Protein AF-A0A1G1VPY4-F1 (afdb_monomer_lite)

Sequence (146 aa):
MRDRLVQTYEQFAAHIEAETDKARQAAPVEVMALLDKTSVGCVDGLTKKGEWNPPGGLVFLYNETDREGMRLLELYVAQRHGKGGELAAHLRCGYMAVVMGKLTAAEHKQLILQAMVEVKRLNEKYGANFKTVIEFQGSAAAYMTG

Structure (mmCIF, N/CA/C/O backbone):
data_AF-A0A1G1VPY4-F1
#
_entry.id   AF-A0A1G1VPY4-F1
#
loop_
_atom_site.group_PDB
_atom_site.id
_atom_site.type_symbol
_atom_site.label_atom_id
_atom_site.label_alt_id
_atom_site.label_comp_id
_atom_site.label_asym_id
_atom_site.label_entity_id
_atom_site.label_seq_id
_atom_site.pdbx_PDB_ins_code
_atom_site.Cartn_x
_atom_site.Cartn_y
_atom_site.Cartn_z
_atom_site.occupancy
_atom_site.B_iso_or_equiv
_atom_site.auth_seq_id
_atom_site.auth_comp_id
_atom_site.auth_asym_id
_atom_site.auth_atom_id
_atom_site.pdbx_PDB_model_num
ATOM 1 N N . MET A 1 1 ? 13.157 -25.136 -21.522 1.00 39.62 1 MET A N 1
ATOM 2 C CA . MET A 1 1 ? 13.089 -24.027 -20.545 1.00 39.62 1 MET A CA 1
ATOM 3 C C . MET A 1 1 ? 12.058 -23.056 -21.082 1.00 39.62 1 MET A C 1
ATOM 5 O O . MET A 1 1 ? 12.134 -22.751 -22.260 1.00 39.62 1 MET A O 1
ATOM 9 N N . ARG A 1 2 ? 11.021 -22.704 -20.314 1.00 38.72 2 ARG A N 1
ATOM 10 C CA . ARG A 1 2 ? 9.973 -21.801 -20.810 1.00 38.72 2 ARG A CA 1
ATOM 11 C C . ARG A 1 2 ? 10.547 -20.391 -20.855 1.00 38.72 2 ARG A C 1
ATOM 13 O O . ARG A 1 2 ? 10.766 -19.811 -19.794 1.00 38.72 2 ARG A O 1
ATOM 20 N N . ASP A 1 3 ? 10.758 -19.880 -22.061 1.00 38.41 3 ASP A N 1
ATOM 21 C CA . ASP A 1 3 ? 10.907 -18.457 -22.335 1.00 38.41 3 ASP A CA 1
ATOM 22 C C . A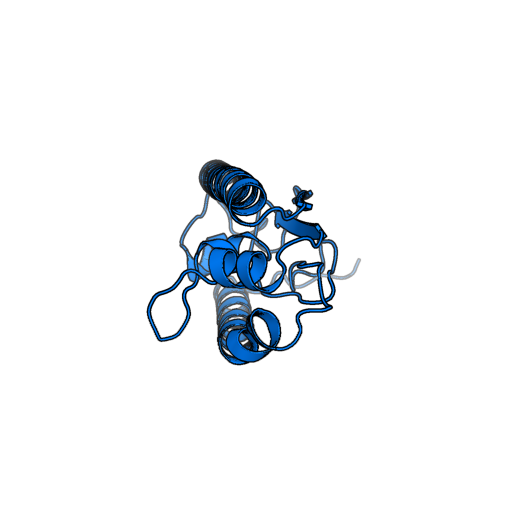SP A 1 3 ? 9.672 -17.740 -21.777 1.00 38.41 3 ASP A C 1
ATOM 24 O O . ASP A 1 3 ? 8.627 -17.644 -22.421 1.00 38.41 3 ASP A O 1
ATOM 28 N N . ARG A 1 4 ? 9.742 -17.285 -20.521 1.00 49.06 4 ARG A N 1
ATOM 29 C CA . ARG A 1 4 ? 8.857 -16.215 -20.067 1.00 49.06 4 ARG A CA 1
ATOM 30 C C . ARG A 1 4 ? 9.316 -15.000 -20.852 1.00 49.06 4 ARG A C 1
ATOM 32 O O . ARG A 1 4 ? 10.317 -14.396 -20.483 1.00 49.06 4 ARG A O 1
ATOM 39 N N . LEU A 1 5 ? 8.624 -14.705 -21.952 1.00 52.47 5 LEU A N 1
ATOM 40 C CA . LEU A 1 5 ? 8.723 -13.418 -22.629 1.00 52.47 5 LEU A CA 1
ATOM 41 C C . LEU A 1 5 ? 8.661 -12.348 -21.540 1.00 52.47 5 LEU A C 1
ATOM 43 O O . LEU A 1 5 ? 7.639 -12.204 -20.866 1.00 52.47 5 LEU A O 1
ATOM 47 N N . VAL A 1 6 ? 9.789 -11.679 -21.303 1.00 62.12 6 VAL A N 1
ATOM 48 C CA . VAL A 1 6 ? 9.816 -10.497 -20.451 1.00 62.12 6 VAL A CA 1
ATOM 49 C C . VAL A 1 6 ? 8.897 -9.507 -21.147 1.00 62.12 6 VAL A C 1
ATOM 51 O O . VAL A 1 6 ? 9.160 -9.103 -22.278 1.00 62.12 6 VAL A O 1
ATOM 54 N N . GLN A 1 7 ? 7.770 -9.209 -20.508 1.00 79.69 7 GLN A N 1
ATOM 55 C CA . GLN A 1 7 ? 6.810 -8.222 -20.980 1.00 79.69 7 GLN A CA 1
ATOM 56 C C . GLN A 1 7 ? 7.555 -6.907 -21.255 1.00 79.69 7 GLN A C 1
ATOM 58 O O . GLN A 1 7 ? 8.484 -6.558 -20.516 1.00 79.69 7 GLN A O 1
ATOM 63 N N . THR A 1 8 ? 7.196 -6.176 -22.314 1.00 90.38 8 THR A N 1
ATOM 64 C CA . THR A 1 8 ? 7.823 -4.863 -22.537 1.00 90.38 8 THR A CA 1
ATOM 65 C C . THR A 1 8 ? 7.502 -3.937 -21.362 1.00 90.38 8 THR A C 1
ATOM 67 O O . THR A 1 8 ? 6.486 -4.119 -20.685 1.00 90.38 8 THR A O 1
ATOM 70 N N . TYR A 1 9 ? 8.348 -2.935 -21.102 1.00 91.25 9 TYR A N 1
ATOM 71 C CA . TYR A 1 9 ? 8.068 -1.968 -20.035 1.00 91.25 9 TYR A CA 1
ATOM 72 C C . TYR A 1 9 ? 6.702 -1.292 -20.228 1.00 91.25 9 TYR A C 1
ATOM 74 O O . TYR A 1 9 ? 5.956 -1.152 -19.269 1.00 91.25 9 TYR A O 1
ATOM 82 N N . GLU A 1 10 ? 6.333 -0.956 -21.466 1.00 93.88 10 GLU A N 1
ATOM 83 C CA . GLU A 1 10 ? 5.035 -0.353 -21.802 1.00 93.88 10 GLU A CA 1
ATOM 84 C C . GLU A 1 10 ? 3.860 -1.259 -21.427 1.00 93.88 10 GLU A C 1
ATOM 86 O O . GLU A 1 10 ? 2.905 -0.824 -20.789 1.00 93.88 10 GLU A O 1
ATOM 91 N N . GLN A 1 11 ? 3.938 -2.545 -21.778 1.00 94.75 11 GLN A N 1
ATOM 92 C CA . GLN A 1 11 ? 2.904 -3.513 -21.427 1.00 94.75 11 GLN A CA 1
ATOM 93 C C . GLN A 1 11 ? 2.819 -3.700 -19.903 1.00 94.75 11 GLN A C 1
ATOM 95 O O . GLN A 1 11 ? 1.722 -3.831 -19.359 1.00 94.75 11 GLN A O 1
ATOM 100 N N . PHE A 1 12 ? 3.966 -3.723 -19.219 1.00 93.38 12 PHE A N 1
ATOM 101 C CA . PHE A 1 12 ? 4.038 -3.808 -17.763 1.00 93.38 12 PHE A CA 1
ATOM 102 C C . PHE A 1 12 ? 3.405 -2.578 -17.099 1.00 93.38 12 PHE A C 1
ATOM 104 O O . PHE A 1 12 ? 2.559 -2.727 -16.219 1.00 93.38 12 PHE A O 1
ATOM 111 N N . ALA A 1 13 ? 3.765 -1.379 -17.557 1.00 95.75 13 ALA A N 1
ATOM 112 C CA . ALA A 1 13 ? 3.230 -0.119 -17.063 1.00 95.75 13 ALA A CA 1
ATOM 113 C C . ALA A 1 13 ? 1.709 -0.052 -17.237 1.00 95.75 13 ALA A C 1
ATOM 115 O O . ALA A 1 13 ? 0.999 0.132 -16.251 1.00 95.75 13 ALA A O 1
ATOM 116 N N . ALA A 1 14 ? 1.207 -0.346 -18.442 1.00 96.50 14 ALA A N 1
ATOM 117 C CA . ALA A 1 14 ? -0.227 -0.363 -18.728 1.00 96.50 14 ALA A CA 1
ATOM 118 C C . ALA A 1 14 ? -0.997 -1.351 -17.833 1.00 96.50 14 ALA A C 1
ATOM 120 O O . ALA A 1 14 ? -2.109 -1.066 -17.390 1.00 96.50 14 ALA A O 1
ATOM 121 N N . HIS A 1 15 ? -0.406 -2.513 -17.528 1.00 95.50 15 HIS A N 1
ATOM 122 C CA . HIS A 1 15 ? -1.004 -3.461 -16.589 1.00 95.50 15 HIS A CA 1
ATOM 123 C C . HIS A 1 15 ? -1.082 -2.889 -15.166 1.00 95.50 15 HIS A C 1
ATOM 125 O O . HIS A 1 15 ? -2.134 -2.979 -14.533 1.00 95.50 15 HIS A O 1
ATOM 131 N N . ILE A 1 16 ? 0.002 -2.286 -14.666 1.00 97.00 16 ILE A N 1
ATOM 132 C CA . ILE A 1 16 ? 0.025 -1.687 -13.326 1.00 97.00 16 ILE A CA 1
ATOM 133 C C . ILE A 1 16 ? -0.958 -0.520 -13.218 1.00 97.00 16 ILE A C 1
ATOM 135 O O . ILE A 1 16 ? -1.668 -0.426 -12.216 1.00 97.00 16 ILE A O 1
ATOM 139 N N . GLU A 1 17 ? -1.034 0.343 -14.228 1.00 97.56 17 GLU A N 1
ATOM 140 C CA . GLU A 1 17 ? -1.995 1.449 -14.277 1.00 97.56 17 GLU A CA 1
ATOM 141 C C . GLU A 1 17 ? -3.434 0.928 -14.228 1.00 97.56 17 GLU A C 1
ATOM 143 O O . GLU A 1 17 ? -4.208 1.341 -13.365 1.00 97.56 17 GLU A O 1
ATOM 148 N N . ALA A 1 18 ? -3.767 -0.070 -15.055 1.00 97.69 18 ALA A N 1
ATOM 149 C CA . ALA A 1 18 ? -5.102 -0.662 -15.077 1.00 97.69 18 ALA A CA 1
ATOM 150 C C . ALA A 1 18 ? -5.492 -1.308 -13.734 1.00 97.69 18 ALA A C 1
ATOM 152 O O . ALA A 1 18 ? -6.618 -1.135 -13.263 1.00 97.69 18 ALA A O 1
ATOM 153 N N . GLU A 1 19 ? -4.581 -2.047 -13.093 1.00 97.75 19 GLU A N 1
ATOM 154 C CA . GLU A 1 19 ? -4.840 -2.619 -11.764 1.00 97.75 19 GLU A CA 1
ATOM 155 C C . GLU A 1 19 ? -4.934 -1.539 -10.676 1.00 97.75 19 GLU A C 1
ATOM 157 O O . GLU A 1 19 ? -5.696 -1.687 -9.718 1.00 97.75 19 GLU A O 1
ATOM 162 N N . THR A 1 20 ? -4.208 -0.429 -10.828 1.00 97.94 20 THR A N 1
ATOM 163 C CA . THR A 1 20 ? -4.275 0.706 -9.896 1.00 97.94 20 THR A CA 1
ATOM 164 C C . THR A 1 20 ? -5.628 1.400 -9.999 1.00 97.94 20 THR A C 1
ATOM 166 O O . THR A 1 20 ? -6.252 1.682 -8.977 1.00 97.94 20 THR A O 1
ATOM 169 N N . ASP A 1 21 ? -6.137 1.607 -11.211 1.00 98.00 21 ASP A N 1
ATOM 170 C CA . ASP A 1 21 ? -7.450 2.217 -11.417 1.00 98.00 21 ASP A CA 1
ATOM 171 C C . ASP A 1 21 ? -8.585 1.334 -10.893 1.00 98.00 21 ASP A C 1
ATOM 173 O O . ASP A 1 21 ? -9.503 1.835 -10.237 1.00 98.00 21 ASP A O 1
ATOM 177 N N . LYS A 1 22 ? -8.494 0.009 -11.072 1.00 97.81 22 LYS A N 1
ATOM 178 C CA . LYS A 1 22 ? -9.420 -0.937 -10.423 1.00 97.81 22 LYS A CA 1
ATOM 179 C C . LYS A 1 22 ? -9.365 -0.820 -8.900 1.00 97.81 22 LYS A C 1
ATOM 181 O O . LYS A 1 22 ? -10.411 -0.782 -8.252 1.00 97.81 22 LYS A O 1
ATOM 186 N N . ALA A 1 23 ? -8.167 -0.731 -8.320 1.00 97.31 23 ALA A N 1
ATOM 187 C CA . ALA A 1 23 ? -8.000 -0.572 -6.878 1.00 97.31 23 ALA A CA 1
ATOM 188 C C . ALA A 1 23 ? -8.588 0.752 -6.362 1.00 97.31 23 ALA A C 1
ATOM 190 O O . ALA A 1 23 ? -9.274 0.748 -5.341 1.00 97.31 23 ALA A O 1
ATOM 191 N N . ARG A 1 24 ? -8.400 1.866 -7.085 1.00 97.31 24 ARG A N 1
ATOM 192 C CA . ARG A 1 24 ? -9.014 3.170 -6.767 1.00 97.31 24 ARG A CA 1
ATOM 193 C C . ARG A 1 24 ? -10.539 3.108 -6.797 1.00 97.31 24 ARG A C 1
ATOM 195 O O . ARG A 1 24 ? -11.192 3.645 -5.907 1.00 97.31 24 ARG A O 1
ATOM 202 N N . GLN A 1 25 ? -11.113 2.427 -7.788 1.00 96.50 25 GLN A N 1
ATOM 203 C CA . GLN A 1 25 ? -12.564 2.241 -7.892 1.00 96.50 25 GLN A CA 1
ATOM 204 C C . GLN A 1 25 ? -13.123 1.357 -6.768 1.00 96.50 25 GLN A C 1
ATOM 206 O O . GLN A 1 25 ? -14.224 1.612 -6.283 1.00 96.50 25 GLN A O 1
ATOM 211 N N . ALA A 1 26 ? -12.366 0.345 -6.332 1.00 95.56 26 ALA A N 1
ATOM 212 C CA . ALA A 1 26 ? -12.754 -0.545 -5.238 1.00 95.56 26 ALA A CA 1
ATOM 213 C C . ALA A 1 26 ? -12.542 0.069 -3.841 1.00 95.56 26 ALA A C 1
ATOM 215 O O . ALA A 1 26 ? -13.215 -0.337 -2.891 1.00 95.56 26 ALA A O 1
ATOM 216 N N . ALA A 1 27 ? -11.640 1.050 -3.704 1.00 95.38 27 ALA A N 1
ATOM 217 C CA . ALA A 1 27 ? -11.234 1.617 -2.419 1.00 95.38 27 ALA A CA 1
ATOM 218 C C . ALA A 1 27 ? -12.401 2.087 -1.528 1.00 95.38 27 ALA A C 1
ATOM 220 O O . ALA A 1 27 ? -12.375 1.747 -0.349 1.00 95.38 27 ALA A O 1
ATOM 221 N N . PRO A 1 28 ? -13.456 2.774 -2.018 1.00 92.94 28 PRO A N 1
ATOM 222 C CA . PRO A 1 28 ? -14.585 3.151 -1.164 1.00 92.94 28 PRO A CA 1
ATOM 223 C C . PRO A 1 28 ? -15.254 1.951 -0.481 1.00 92.94 28 PRO A C 1
ATOM 225 O O . PRO A 1 28 ? -15.637 2.040 0.678 1.00 92.94 28 PRO A O 1
ATOM 228 N N . VAL A 1 29 ? -15.356 0.809 -1.164 1.00 93.31 29 VAL A N 1
ATOM 229 C CA . VAL A 1 29 ? -15.953 -0.407 -0.592 1.00 93.31 29 VAL A CA 1
ATOM 230 C C . VAL A 1 29 ? -14.959 -1.107 0.335 1.00 93.31 29 VAL A C 1
ATOM 232 O O . VAL A 1 29 ? -15.281 -1.410 1.482 1.00 93.31 29 VAL A O 1
ATOM 235 N N . GLU A 1 30 ? -13.733 -1.331 -0.133 1.00 94.12 30 GLU A N 1
ATOM 236 C CA . GLU A 1 30 ? -12.711 -2.087 0.605 1.00 94.12 30 GLU A CA 1
ATOM 237 C C . GLU A 1 30 ? -12.249 -1.361 1.882 1.00 94.12 30 GLU A C 1
ATOM 239 O O . GLU A 1 30 ? -12.048 -1.970 2.937 1.00 94.12 30 GLU A O 1
ATOM 244 N N . VAL A 1 31 ? -12.123 -0.034 1.820 1.00 92.38 31 VAL A N 1
ATOM 245 C CA . VAL A 1 31 ? -11.662 0.791 2.941 1.00 92.38 31 VAL A CA 1
ATOM 246 C C . VAL A 1 31 ? -12.801 1.098 3.908 1.00 92.38 31 VAL A C 1
ATOM 248 O O . VAL A 1 31 ? -12.602 0.940 5.116 1.00 92.38 31 VAL A O 1
ATOM 251 N N . MET A 1 32 ? -13.974 1.497 3.397 1.00 88.62 32 MET A N 1
ATOM 252 C CA . MET A 1 32 ? -15.043 2.084 4.219 1.00 88.62 32 MET A CA 1
ATOM 253 C C . MET A 1 32 ? -16.193 1.127 4.548 1.00 88.62 32 MET A C 1
ATOM 255 O O . MET A 1 32 ? -16.900 1.376 5.520 1.00 88.62 32 MET A O 1
ATOM 259 N N . ALA A 1 33 ? -16.407 0.056 3.775 1.00 87.69 33 ALA A N 1
ATOM 260 C CA . ALA A 1 33 ? -17.547 -0.847 3.977 1.00 87.69 33 ALA A CA 1
ATOM 261 C C . ALA A 1 33 ? -17.143 -2.229 4.516 1.00 87.69 33 ALA A C 1
ATOM 263 O O . ALA A 1 33 ? -17.820 -2.771 5.388 1.00 87.69 33 ALA A O 1
ATOM 264 N N . LEU A 1 34 ? -16.034 -2.801 4.039 1.00 91.19 34 LEU A N 1
ATOM 265 C CA . LEU A 1 34 ? -15.598 -4.160 4.398 1.00 91.19 34 LEU A CA 1
ATOM 266 C C . LEU A 1 34 ? -14.654 -4.161 5.607 1.00 91.19 34 LEU A C 1
ATOM 268 O O . LEU A 1 34 ? -13.473 -4.495 5.518 1.00 91.19 34 LEU A O 1
ATOM 272 N N . LEU A 1 35 ? -15.180 -3.731 6.756 1.00 92.06 35 LEU A N 1
ATOM 273 C CA . LEU A 1 35 ? -14.407 -3.464 7.981 1.00 92.06 35 LEU A CA 1
ATOM 274 C C . LEU A 1 35 ? -13.891 -4.719 8.702 1.00 92.06 35 LEU A C 1
ATOM 276 O O . LEU A 1 35 ? -13.166 -4.616 9.697 1.00 92.06 35 LEU A O 1
ATOM 280 N N . ASP A 1 36 ? -14.328 -5.898 8.278 1.00 92.81 36 ASP A N 1
ATOM 281 C CA . ASP A 1 36 ? -13.891 -7.209 8.755 1.00 92.81 36 ASP A CA 1
ATOM 282 C C . ASP A 1 36 ? -12.600 -7.681 8.082 1.00 92.81 36 ASP A C 1
ATOM 284 O O . ASP A 1 36 ? -11.804 -8.344 8.741 1.00 92.81 36 ASP A O 1
ATOM 288 N N . LYS A 1 37 ? -12.345 -7.264 6.838 1.00 92.88 37 LYS A N 1
ATOM 289 C CA . LYS A 1 37 ? -11.063 -7.498 6.171 1.00 92.88 37 LYS A CA 1
ATOM 290 C C . LYS A 1 37 ? -9.970 -6.720 6.883 1.00 92.88 37 LYS A C 1
ATOM 292 O O . LYS A 1 37 ? -10.038 -5.491 6.945 1.00 92.88 37 LYS A O 1
ATOM 297 N N . THR A 1 38 ? -8.960 -7.399 7.414 1.00 96.31 38 THR A N 1
ATOM 298 C CA . THR A 1 38 ? -7.857 -6.750 8.142 1.00 96.31 38 THR A CA 1
ATOM 299 C C . THR A 1 38 ? -6.492 -6.996 7.516 1.00 96.31 38 THR A C 1
ATOM 301 O O . THR A 1 38 ? -5.503 -6.429 7.985 1.00 96.31 38 THR A O 1
ATOM 304 N N . SER A 1 39 ? -6.418 -7.760 6.427 1.00 97.69 39 SER A N 1
ATOM 305 C CA . SER A 1 39 ? -5.173 -8.005 5.701 1.00 97.69 39 SER A CA 1
ATOM 306 C C . SER A 1 39 ? -5.149 -7.369 4.307 1.00 97.69 39 SER A C 1
ATOM 308 O O . SER A 1 39 ? -6.043 -7.577 3.485 1.00 97.69 39 SER A O 1
ATOM 310 N N . VAL A 1 40 ? -4.080 -6.621 4.022 1.00 97.81 40 VAL A N 1
ATOM 311 C CA . VAL A 1 40 ? -3.826 -5.987 2.721 1.00 97.81 40 VAL A CA 1
ATOM 312 C C . VAL A 1 40 ? -2.518 -6.515 2.149 1.00 97.81 40 VAL A C 1
ATOM 314 O O . VAL A 1 40 ? -1.460 -6.352 2.755 1.00 97.81 40 VAL A O 1
ATOM 317 N N . GLY A 1 41 ? -2.603 -7.157 0.987 1.00 97.06 41 GLY A N 1
ATOM 318 C CA . GLY A 1 41 ? -1.473 -7.652 0.202 1.00 97.06 41 GLY A CA 1
ATOM 319 C C . GLY A 1 41 ? -1.237 -6.818 -1.054 1.00 97.06 41 GLY A C 1
ATOM 320 O O . GLY A 1 41 ? -1.772 -5.721 -1.195 1.00 97.06 41 GLY A O 1
ATOM 321 N N . CYS A 1 42 ? -0.467 -7.356 -1.998 1.00 96.50 42 CYS A N 1
ATOM 322 C CA . CYS A 1 42 ? -0.284 -6.756 -3.320 1.00 96.50 42 CYS A CA 1
ATOM 323 C C . CYS A 1 42 ? -0.871 -7.653 -4.416 1.00 96.50 42 CYS A C 1
ATOM 325 O O . CYS A 1 42 ? -0.864 -8.879 -4.293 1.00 96.50 42 CYS A O 1
ATOM 327 N N . VAL A 1 43 ? -1.347 -7.078 -5.528 1.00 94.69 43 VAL A N 1
ATOM 328 C CA . VAL A 1 43 ? -1.760 -7.858 -6.717 1.00 94.69 43 VAL A CA 1
ATOM 329 C C . VAL A 1 43 ? -0.588 -8.624 -7.352 1.00 94.69 43 VAL A C 1
ATOM 331 O O . VAL A 1 43 ? -0.794 -9.645 -8.006 1.00 94.69 43 VAL A O 1
ATOM 334 N N . ASP A 1 44 ? 0.651 -8.2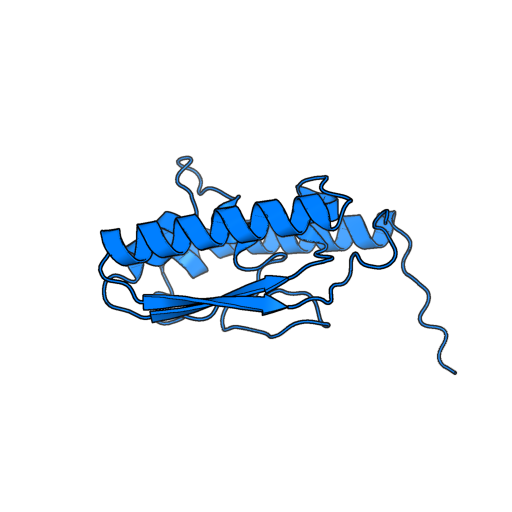24 -7.064 1.00 90.00 44 ASP A N 1
ATOM 335 C CA . ASP A 1 44 ? 1.878 -8.841 -7.568 1.00 90.00 44 ASP A CA 1
ATOM 336 C C . ASP A 1 44 ? 1.987 -10.329 -7.193 1.00 90.00 44 ASP A C 1
ATOM 338 O O . ASP A 1 44 ? 1.980 -10.704 -6.016 1.00 90.00 44 ASP A O 1
ATOM 342 N N . GLY A 1 45 ? 2.069 -11.198 -8.203 1.00 87.44 45 GLY A N 1
ATOM 343 C CA . GLY A 1 45 ? 2.122 -12.653 -8.035 1.00 87.44 45 GLY A CA 1
ATOM 344 C C . GLY A 1 45 ? 3.377 -13.182 -7.331 1.00 87.44 45 GLY A C 1
ATOM 345 O O . GLY A 1 45 ? 3.412 -14.363 -6.998 1.00 87.44 45 GLY A O 1
ATOM 346 N N . LEU A 1 46 ? 4.389 -12.341 -7.099 1.00 89.44 46 LEU A N 1
ATOM 347 C CA . LEU A 1 46 ? 5.624 -12.693 -6.386 1.00 89.44 46 LEU A CA 1
ATOM 348 C C . LEU A 1 46 ? 5.562 -12.415 -4.875 1.00 89.44 46 LEU A C 1
ATOM 350 O O . LEU A 1 46 ? 6.569 -12.569 -4.190 1.00 89.44 46 LEU A O 1
ATOM 354 N N . THR A 1 47 ? 4.409 -11.974 -4.369 1.00 88.75 47 THR A N 1
ATOM 355 C CA . THR A 1 47 ? 4.244 -11.477 -2.994 1.00 88.75 47 THR A CA 1
ATOM 356 C C . THR A 1 47 ? 3.042 -12.106 -2.303 1.00 88.75 47 THR A C 1
ATOM 358 O O . THR A 1 47 ? 2.146 -12.661 -2.958 1.00 88.75 47 THR A O 1
ATOM 361 N N . LYS A 1 48 ? 3.011 -12.025 -0.970 1.00 84.31 48 LYS A N 1
ATOM 362 C CA . LYS A 1 48 ? 1.905 -12.539 -0.160 1.00 84.31 48 LYS A CA 1
ATOM 363 C C . LYS A 1 48 ? 0.600 -11.799 -0.481 1.00 84.31 48 LYS A C 1
ATOM 365 O O . LYS A 1 48 ? 0.559 -10.576 -0.628 1.00 84.31 48 LYS A O 1
ATOM 370 N N . LYS A 1 49 ? -0.497 -12.560 -0.540 1.00 94.19 49 LYS A N 1
ATOM 371 C CA . LYS A 1 49 ? -1.855 -12.018 -0.678 1.00 94.19 49 LYS A CA 1
ATOM 372 C C . LYS A 1 49 ? -2.493 -11.754 0.684 1.00 94.19 49 LYS A C 1
ATOM 374 O O . LYS A 1 49 ? -2.294 -12.528 1.620 1.00 94.19 49 LYS A O 1
ATOM 379 N N . GLY A 1 50 ? -3.268 -10.679 0.760 1.00 93.56 50 GLY A N 1
ATOM 380 C CA . GLY A 1 50 ? -4.230 -10.403 1.825 1.00 93.56 50 GLY A CA 1
ATOM 381 C C . GLY A 1 50 ? -5.668 -10.609 1.342 1.00 93.56 50 GLY A C 1
ATOM 382 O O . GLY A 1 50 ? -5.908 -11.124 0.247 1.00 93.56 50 GLY A O 1
ATOM 383 N N . GLU A 1 51 ? -6.628 -10.168 2.145 1.00 96.56 51 GLU A N 1
ATOM 384 C CA . GLU A 1 51 ? -8.060 -10.151 1.810 1.00 96.56 51 GLU A CA 1
ATOM 385 C C . GLU A 1 51 ? -8.416 -9.058 0.793 1.00 96.56 51 GLU A C 1
ATOM 387 O O . GLU A 1 51 ? -9.391 -9.187 0.048 1.00 96.56 51 GLU A O 1
ATOM 392 N N . TRP A 1 52 ? -7.601 -8.003 0.728 1.00 96.44 52 TRP A N 1
ATOM 393 C CA . TRP A 1 52 ? -7.586 -7.032 -0.363 1.00 96.44 52 TRP A CA 1
ATOM 394 C C . TRP A 1 52 ? -6.162 -6.867 -0.904 1.00 96.44 52 TRP A C 1
ATOM 396 O O . TRP A 1 52 ? -5.193 -6.903 -0.151 1.00 96.44 52 TRP A O 1
ATOM 406 N N . ASN A 1 53 ? -6.017 -6.736 -2.223 1.00 97.31 53 ASN A N 1
ATOM 407 C CA . ASN A 1 53 ? -4.721 -6.818 -2.903 1.00 97.31 53 ASN A CA 1
ATOM 408 C C . ASN A 1 53 ? -4.537 -5.698 -3.937 1.00 97.31 53 ASN A C 1
ATOM 410 O O . ASN A 1 53 ? -4.394 -5.999 -5.121 1.00 97.31 53 ASN A O 1
ATOM 414 N N . PRO A 1 54 ? -4.557 -4.415 -3.541 1.00 97.00 54 PRO A N 1
ATOM 415 C CA . PRO A 1 54 ? -4.246 -3.337 -4.469 1.00 97.00 54 PRO A CA 1
ATOM 416 C C . PRO A 1 54 ? -2.772 -3.426 -4.915 1.00 97.00 54 PRO A C 1
ATOM 418 O O . PRO A 1 54 ? -1.925 -3.902 -4.150 1.00 97.00 54 PRO A O 1
ATOM 421 N N . PRO A 1 55 ? -2.404 -2.967 -6.124 1.00 96.50 55 PRO A N 1
ATOM 422 C CA . PRO A 1 55 ? -0.998 -2.782 -6.481 1.00 96.50 55 PRO A CA 1
ATOM 423 C C . PRO A 1 55 ? -0.273 -1.953 -5.421 1.00 96.50 55 PRO A C 1
ATOM 425 O O . PRO A 1 55 ? -0.756 -0.905 -5.030 1.00 96.50 55 PRO A O 1
ATOM 428 N N . GLY A 1 56 ? 0.875 -2.416 -4.929 1.00 95.94 56 GLY A N 1
ATOM 429 C CA . GLY A 1 56 ? 1.647 -1.725 -3.891 1.00 95.94 56 GLY A CA 1
ATOM 430 C C . GLY A 1 56 ? 1.170 -1.894 -2.449 1.00 95.94 56 GLY A C 1
ATOM 431 O O . GLY A 1 56 ? 1.895 -1.463 -1.549 1.00 95.94 56 GLY A O 1
ATOM 432 N N . GLY A 1 57 ? 0.026 -2.545 -2.211 1.00 97.38 57 GLY A N 1
ATOM 433 C CA . GLY A 1 57 ? -0.452 -2.899 -0.872 1.00 97.38 57 GLY A CA 1
ATOM 434 C C . GLY A 1 57 ? -0.512 -1.706 0.081 1.00 97.38 57 GLY A C 1
ATOM 435 O O . GLY A 1 57 ? -1.190 -0.711 -0.181 1.00 97.38 57 GLY A O 1
ATOM 436 N N . LEU A 1 58 ? 0.240 -1.773 1.179 1.00 98.19 58 LEU A N 1
ATOM 437 C CA . LEU A 1 58 ? 0.364 -0.687 2.153 1.00 98.19 58 LEU A CA 1
ATOM 438 C C . LEU A 1 58 ? 0.786 0.646 1.512 1.00 98.19 58 LEU A C 1
ATOM 440 O O . LEU A 1 58 ? 0.320 1.693 1.949 1.00 98.19 58 LEU A O 1
ATOM 444 N N . VAL A 1 59 ? 1.647 0.646 0.490 1.00 98.25 59 VAL A N 1
ATOM 445 C CA . VAL A 1 59 ? 2.106 1.904 -0.128 1.00 98.25 59 VAL A CA 1
ATOM 446 C C . VAL A 1 59 ? 0.993 2.565 -0.942 1.00 98.25 59 VAL A C 1
ATOM 448 O O . VAL A 1 59 ? 0.917 3.791 -0.973 1.00 98.25 59 VAL A O 1
ATOM 451 N N . PHE A 1 60 ? 0.094 1.781 -1.540 1.00 98.44 60 PHE A N 1
ATOM 452 C CA . PHE A 1 60 ? -1.111 2.314 -2.178 1.00 98.44 60 PHE A CA 1
ATOM 453 C C . PHE A 1 60 ? -2.014 2.987 -1.153 1.00 98.44 60 PHE A C 1
ATOM 455 O O . PHE A 1 60 ? -2.339 4.159 -1.314 1.00 98.44 60 PHE A O 1
ATOM 462 N N . LEU A 1 61 ? -2.322 2.296 -0.049 1.00 98.06 61 LEU A N 1
ATOM 463 C CA . LEU A 1 61 ? -3.086 2.878 1.057 1.00 98.06 61 LEU A CA 1
ATOM 464 C C . LEU A 1 61 ? -2.439 4.160 1.581 1.00 98.06 61 LEU A C 1
ATOM 466 O O . LEU A 1 61 ? -3.122 5.152 1.829 1.00 98.06 61 LEU A O 1
ATOM 470 N N . TYR A 1 62 ? -1.121 4.127 1.775 1.00 98.31 62 TYR A N 1
ATOM 471 C CA . TYR A 1 62 ? -0.374 5.270 2.267 1.00 98.31 62 TYR A CA 1
ATOM 472 C C . TYR A 1 62 ? -0.457 6.433 1.293 1.00 98.31 62 TYR A C 1
ATOM 474 O O . TYR A 1 62 ? -0.630 7.541 1.763 1.00 98.31 62 TYR A O 1
ATOM 482 N N . ASN A 1 63 ? -0.322 6.217 -0.016 1.00 97.88 63 ASN A N 1
ATOM 483 C CA . ASN A 1 63 ? -0.181 7.298 -0.986 1.00 97.88 63 ASN A CA 1
ATOM 484 C C . ASN A 1 63 ? -1.513 7.872 -1.492 1.00 97.88 63 ASN A C 1
ATOM 486 O O . ASN A 1 63 ? -1.624 9.081 -1.689 1.00 97.88 63 ASN A O 1
ATOM 490 N N . GLU A 1 64 ? -2.496 7.015 -1.731 1.00 97.75 64 GLU A N 1
ATOM 491 C CA . GLU A 1 64 ? -3.755 7.400 -2.361 1.00 97.75 64 GLU A CA 1
ATOM 492 C C . GLU A 1 64 ? -4.697 8.095 -1.372 1.00 97.75 64 GLU A C 1
ATOM 494 O O . GLU A 1 64 ? -4.612 7.932 -0.147 1.00 97.75 64 GLU A O 1
ATOM 499 N N . THR A 1 65 ? -5.621 8.872 -1.928 1.00 96.56 65 THR A N 1
ATOM 500 C CA . THR A 1 65 ? -6.673 9.553 -1.177 1.00 96.56 65 THR A CA 1
ATOM 501 C C . THR A 1 65 ? -8.046 9.149 -1.687 1.00 96.56 65 THR A C 1
ATOM 503 O O . THR A 1 65 ? -8.203 8.708 -2.826 1.00 96.56 65 THR A O 1
ATOM 506 N N . ASP A 1 66 ? -9.059 9.321 -0.849 1.00 93.50 66 ASP A N 1
ATOM 507 C CA . ASP A 1 66 ? -10.440 9.296 -1.307 1.00 93.50 66 ASP A CA 1
ATOM 508 C C . ASP A 1 66 ? -10.788 10.564 -2.118 1.00 93.50 66 ASP A C 1
ATOM 510 O O . ASP A 1 66 ? -9.933 11.399 -2.434 1.00 93.50 66 ASP A O 1
ATOM 514 N N . ARG A 1 67 ? -12.071 10.707 -2.470 1.00 90.06 67 ARG A N 1
ATOM 515 C CA . ARG A 1 67 ? -12.578 11.858 -3.235 1.00 90.06 67 ARG A CA 1
ATOM 516 C C . ARG A 1 67 ? -12.524 13.179 -2.464 1.00 90.06 67 ARG A C 1
ATOM 518 O O . ARG A 1 67 ? -12.572 14.229 -3.096 1.00 90.06 67 ARG A O 1
ATOM 525 N N . GLU A 1 68 ? -12.449 13.127 -1.139 1.00 90.81 68 GLU A N 1
ATOM 526 C CA . GLU A 1 68 ? -12.385 14.299 -0.261 1.00 90.81 68 GLU A CA 1
ATOM 527 C C . GLU A 1 68 ? -10.931 14.690 0.062 1.00 90.81 68 GLU A C 1
ATOM 529 O O . GLU A 1 68 ? -10.687 15.688 0.737 1.00 90.81 68 GLU A O 1
ATOM 534 N N . GLY A 1 69 ? -9.953 13.935 -0.453 1.00 92.44 69 GLY A N 1
ATOM 535 C CA . GLY A 1 69 ? -8.527 14.171 -0.231 1.00 92.44 69 GLY A CA 1
ATOM 536 C C . GLY A 1 69 ? -7.991 13.548 1.060 1.00 92.44 69 GLY A C 1
ATOM 537 O O . GLY A 1 69 ? -6.839 13.793 1.422 1.00 92.44 69 GLY A O 1
ATOM 538 N N . MET A 1 70 ? -8.780 12.721 1.752 1.00 93.44 70 MET A N 1
ATOM 539 C CA . MET A 1 70 ? -8.336 11.998 2.942 1.00 93.44 70 MET A CA 1
ATOM 540 C C . MET A 1 70 ? -7.518 10.766 2.556 1.00 93.44 70 MET A C 1
ATOM 542 O O . MET A 1 70 ? -7.889 10.004 1.665 1.00 93.44 70 MET A O 1
ATOM 546 N N . ARG A 1 71 ? -6.396 10.542 3.248 1.00 96.38 71 ARG A N 1
ATOM 547 C CA . ARG A 1 71 ? -5.494 9.409 2.981 1.00 96.38 71 ARG A CA 1
ATOM 548 C C . ARG A 1 71 ? -6.207 8.087 3.254 1.00 96.38 71 ARG A C 1
ATOM 550 O O . ARG A 1 71 ? -6.727 7.877 4.353 1.00 96.38 71 ARG A O 1
ATOM 557 N N . LEU A 1 72 ? -6.159 7.166 2.289 1.00 98.00 72 LEU A N 1
ATOM 558 C CA . LEU A 1 72 ? -6.834 5.871 2.412 1.00 98.00 72 LEU A CA 1
ATOM 559 C C . LEU A 1 72 ? -6.319 5.061 3.605 1.00 98.00 72 LEU A C 1
ATOM 561 O O . LEU A 1 72 ? -7.104 4.373 4.249 1.00 98.00 72 LEU A O 1
ATOM 565 N N . LEU A 1 73 ? -5.028 5.155 3.935 1.00 98.31 73 LEU A N 1
ATOM 566 C CA . LEU A 1 73 ? -4.453 4.482 5.100 1.00 98.31 73 LEU A CA 1
ATOM 567 C C . LEU A 1 73 ? -5.084 4.951 6.417 1.00 98.31 73 LEU A C 1
ATOM 569 O O . LEU A 1 73 ? -5.399 4.121 7.268 1.00 98.31 73 LEU A O 1
ATOM 573 N N . GLU A 1 74 ? -5.278 6.262 6.585 1.00 97.94 74 GLU A N 1
ATOM 574 C CA . GLU A 1 74 ? -5.902 6.804 7.794 1.00 97.94 74 GLU A CA 1
ATOM 575 C C . GLU A 1 74 ? -7.349 6.334 7.902 1.00 97.94 74 GLU A C 1
ATOM 577 O O . GLU A 1 74 ? -7.734 5.810 8.945 1.00 97.94 74 GLU A O 1
ATOM 582 N N . LEU A 1 75 ? -8.112 6.420 6.809 1.00 97.38 75 LEU A N 1
ATOM 583 C CA . LEU A 1 75 ? -9.477 5.900 6.750 1.00 97.38 75 LEU A CA 1
ATOM 584 C C . LEU A 1 75 ? -9.531 4.400 7.072 1.00 97.38 75 LEU A C 1
ATOM 586 O O . LEU A 1 75 ? -10.327 3.973 7.907 1.00 97.38 75 LEU A O 1
ATOM 590 N N . TYR A 1 76 ? -8.645 3.603 6.470 1.00 97.75 76 TYR A N 1
ATOM 591 C CA . TYR A 1 76 ? -8.599 2.153 6.650 1.00 97.75 76 TYR A CA 1
ATOM 592 C C . TYR A 1 76 ? -8.382 1.762 8.115 1.00 97.75 76 TYR A C 1
ATOM 594 O O . TYR A 1 76 ? -9.089 0.886 8.624 1.00 97.75 76 TYR A O 1
ATOM 602 N N . VAL A 1 77 ? -7.429 2.417 8.789 1.00 97.81 77 VAL A N 1
ATOM 603 C CA . VAL A 1 77 ? -7.117 2.159 10.202 1.00 97.81 77 VAL A CA 1
ATOM 604 C C . VAL A 1 77 ? -8.203 2.724 11.120 1.00 97.81 77 VAL A C 1
ATOM 606 O O . VAL A 1 77 ? -8.636 2.025 12.035 1.00 97.81 77 VAL A O 1
ATOM 609 N N . ALA A 1 78 ? -8.694 3.939 10.860 1.00 96.50 78 ALA A N 1
ATOM 610 C CA . ALA A 1 78 ? -9.714 4.595 11.679 1.00 96.50 78 ALA A CA 1
ATOM 611 C C . ALA A 1 78 ? -11.019 3.790 11.741 1.00 96.50 78 ALA A C 1
ATOM 613 O O . ALA A 1 78 ? -11.556 3.557 12.824 1.00 96.50 78 ALA A O 1
ATOM 614 N N . GLN A 1 79 ? -11.497 3.296 10.594 1.00 95.38 79 GLN A N 1
ATOM 615 C CA . GLN A 1 79 ? -12.715 2.477 10.525 1.00 95.38 79 GLN A CA 1
ATOM 616 C C . GLN A 1 79 ? -12.550 1.097 11.190 1.00 95.38 79 GLN A C 1
ATOM 618 O O . GLN A 1 79 ? -13.527 0.399 11.458 1.00 95.38 79 GLN A O 1
ATOM 623 N N . ARG A 1 80 ? -11.309 0.694 11.483 1.00 95.62 80 ARG A N 1
ATOM 624 C CA . ARG A 1 80 ? -10.950 -0.566 12.148 1.00 95.62 80 ARG A CA 1
ATOM 625 C C . ARG A 1 80 ? -10.393 -0.324 13.554 1.00 95.62 80 ARG A C 1
ATOM 627 O O . ARG A 1 80 ? -9.586 -1.117 14.038 1.00 95.62 80 ARG A O 1
ATOM 634 N N . HIS A 1 81 ? -10.840 0.745 14.215 1.00 93.69 81 HIS A N 1
ATOM 635 C CA . HIS A 1 81 ? -10.507 1.057 15.605 1.00 93.69 81 HIS A CA 1
ATOM 636 C C . HIS A 1 81 ? -10.618 -0.186 16.508 1.00 93.69 81 HIS A C 1
ATOM 638 O O . HIS A 1 81 ? -11.624 -0.901 16.484 1.00 93.69 81 HIS A O 1
ATOM 644 N N . GLY A 1 82 ? -9.583 -0.455 17.308 1.00 92.25 82 GLY A N 1
ATOM 645 C CA . GLY A 1 82 ? -9.527 -1.627 18.193 1.00 92.25 82 GLY A CA 1
ATOM 646 C C . GLY A 1 82 ? -9.237 -2.971 17.507 1.00 92.25 82 GLY A C 1
ATOM 647 O O . GLY A 1 82 ? -9.101 -3.980 18.199 1.00 92.25 82 GLY A O 1
ATOM 648 N N . LYS A 1 83 ? -9.134 -3.022 16.172 1.00 95.69 83 LYS A N 1
ATOM 649 C CA . LYS A 1 83 ? -8.790 -4.241 15.420 1.00 95.69 83 LYS A CA 1
ATOM 650 C C . LYS A 1 83 ? -7.310 -4.263 15.035 1.00 95.69 83 LYS A C 1
ATOM 652 O O . LYS A 1 83 ? -6.598 -3.267 15.135 1.00 95.69 83 LYS A O 1
ATOM 657 N N . GLY A 1 84 ? -6.846 -5.418 14.567 1.00 95.31 84 GLY A N 1
ATOM 658 C CA . GLY A 1 84 ? -5.495 -5.603 14.048 1.00 95.31 84 GLY A CA 1
ATOM 659 C C . GLY A 1 84 ? -5.469 -6.520 12.833 1.00 95.31 84 GLY A C 1
ATOM 660 O O . GLY A 1 84 ? -6.450 -7.197 12.527 1.00 95.31 84 GLY A O 1
ATOM 661 N N . GLY A 1 85 ? -4.332 -6.530 12.149 1.00 97.25 85 GLY A N 1
ATOM 662 C CA . GLY A 1 85 ? -4.141 -7.282 10.915 1.00 97.25 85 GLY A CA 1
ATOM 663 C C . GLY A 1 85 ? -2.769 -7.038 10.301 1.00 97.25 85 GLY A C 1
ATOM 664 O O . GLY A 1 85 ? -1.856 -6.569 10.983 1.00 97.25 85 GLY A O 1
ATOM 665 N N . GLU A 1 86 ? -2.619 -7.354 9.019 1.00 98.12 86 GLU A N 1
ATOM 666 C CA . GLU A 1 86 ? -1.341 -7.277 8.306 1.00 98.12 86 GLU A CA 1
ATOM 667 C C . GLU A 1 86 ? -1.443 -6.359 7.089 1.00 98.12 86 GLU A C 1
ATOM 669 O O . GLU A 1 86 ? -2.333 -6.510 6.260 1.00 98.12 86 GLU A O 1
ATOM 674 N N . LEU A 1 87 ? -0.502 -5.429 6.954 1.00 98.31 87 LEU A N 1
ATOM 675 C CA . LEU A 1 87 ? -0.388 -4.534 5.808 1.00 98.31 87 LEU A CA 1
ATOM 676 C C . LEU A 1 87 ? 0.954 -4.800 5.125 1.00 98.31 87 LEU A C 1
ATOM 678 O O . LEU A 1 87 ? 2.014 -4.464 5.661 1.00 98.31 87 LEU A O 1
ATOM 682 N N . ALA A 1 88 ? 0.919 -5.443 3.962 1.00 97.69 88 ALA A N 1
ATOM 683 C CA . ALA A 1 88 ? 2.119 -5.829 3.241 1.00 97.69 88 ALA A CA 1
ATOM 684 C C . ALA A 1 88 ? 2.602 -4.716 2.304 1.00 97.69 88 ALA A C 1
ATOM 686 O O . ALA A 1 88 ? 1.815 -4.076 1.605 1.00 97.69 88 ALA A O 1
ATOM 687 N N . ALA A 1 89 ? 3.914 -4.519 2.252 1.00 97.75 89 ALA A N 1
ATOM 688 C CA . ALA A 1 89 ? 4.598 -3.752 1.220 1.00 97.75 89 ALA A CA 1
ATOM 689 C C . ALA A 1 89 ? 5.815 -4.536 0.739 1.00 97.75 89 ALA A C 1
ATOM 691 O O . ALA A 1 89 ? 6.322 -5.416 1.435 1.00 97.75 89 ALA A O 1
ATOM 692 N N . HIS A 1 90 ? 6.331 -4.194 -0.436 1.00 97.00 90 HIS A N 1
ATOM 693 C CA . HIS A 1 90 ? 7.497 -4.888 -0.955 1.00 97.00 90 HIS A CA 1
ATOM 694 C C . HIS A 1 90 ? 8.398 -3.997 -1.803 1.00 97.00 90 HIS A C 1
ATOM 696 O O . HIS A 1 90 ? 7.953 -3.047 -2.455 1.00 97.00 90 HIS A O 1
ATOM 702 N N . LEU A 1 91 ? 9.697 -4.305 -1.790 1.00 96.12 91 LEU A N 1
ATOM 703 C CA . LEU A 1 91 ? 10.642 -3.710 -2.729 1.00 96.12 91 LEU A CA 1
ATOM 704 C C . LEU A 1 91 ? 10.327 -4.168 -4.153 1.00 96.12 91 LEU A C 1
ATOM 706 O O . LEU A 1 91 ? 9.648 -5.166 -4.379 1.00 96.12 91 LEU A O 1
ATOM 710 N N . ARG A 1 92 ? 10.850 -3.433 -5.137 1.00 95.62 92 ARG A N 1
ATOM 711 C CA . ARG A 1 92 ? 10.637 -3.746 -6.557 1.00 95.62 92 ARG A CA 1
ATOM 712 C C . ARG A 1 92 ? 9.163 -3.815 -6.968 1.00 95.62 92 ARG A C 1
ATOM 714 O O . ARG A 1 92 ? 8.777 -4.588 -7.835 1.00 95.62 92 ARG A O 1
ATOM 721 N N . CYS A 1 93 ? 8.342 -2.992 -6.331 1.00 96.94 93 CYS A N 1
ATOM 722 C CA . CYS A 1 93 ? 6.918 -2.881 -6.587 1.00 96.94 93 CYS A CA 1
ATOM 723 C C . CYS A 1 93 ? 6.608 -2.122 -7.880 1.00 96.94 93 CYS A C 1
ATOM 725 O O . CYS A 1 93 ? 7.071 -0.996 -8.062 1.00 96.94 93 CYS A O 1
ATOM 727 N N . GLY A 1 94 ? 5.753 -2.709 -8.723 1.00 96.94 94 GLY A N 1
ATOM 728 C CA . GLY A 1 94 ? 5.257 -2.069 -9.942 1.00 96.94 94 GLY A CA 1
ATOM 729 C C . GLY A 1 94 ? 4.536 -0.751 -9.690 1.00 96.94 94 GLY A C 1
ATOM 730 O O . GLY A 1 94 ? 4.810 0.215 -10.386 1.00 96.94 94 GLY A O 1
ATOM 731 N N . TYR A 1 95 ? 3.689 -0.664 -8.661 1.00 98.19 95 TYR A N 1
ATOM 732 C CA . TYR A 1 95 ? 2.974 0.575 -8.330 1.00 98.19 95 TYR A CA 1
ATOM 733 C C . TYR A 1 95 ? 3.932 1.732 -8.002 1.00 98.19 95 TYR A C 1
ATOM 735 O O . TYR A 1 95 ? 3.795 2.824 -8.544 1.00 98.19 95 TYR A O 1
ATOM 743 N N . MET A 1 96 ? 4.955 1.488 -7.177 1.00 98.12 96 MET A N 1
ATOM 744 C CA . MET A 1 96 ? 5.945 2.523 -6.857 1.00 98.12 96 MET A CA 1
ATOM 745 C C . MET A 1 96 ? 6.765 2.936 -8.088 1.00 98.12 96 MET A C 1
ATOM 747 O O . MET A 1 96 ? 7.002 4.125 -8.288 1.00 98.12 96 MET A O 1
ATOM 751 N N . ALA A 1 97 ? 7.144 1.978 -8.937 1.00 97.19 97 ALA A N 1
ATOM 752 C CA . ALA A 1 97 ? 7.931 2.257 -10.134 1.00 97.19 97 ALA A CA 1
ATOM 753 C C . ALA A 1 97 ? 7.138 3.003 -11.215 1.00 97.19 97 ALA A C 1
ATOM 755 O O . ALA A 1 97 ? 7.610 4.006 -11.741 1.00 97.19 97 ALA A O 1
ATOM 756 N N . VAL A 1 98 ? 5.938 2.523 -11.535 1.00 97.44 98 VAL A N 1
ATOM 757 C CA . VAL A 1 98 ? 5.127 3.017 -12.656 1.00 97.44 98 VAL A CA 1
ATOM 758 C C . VAL A 1 98 ? 4.308 4.236 -12.246 1.00 97.44 98 VAL A C 1
ATOM 760 O O . VAL A 1 98 ? 4.363 5.260 -12.913 1.00 97.44 98 VAL A O 1
ATOM 763 N N . VAL A 1 99 ? 3.579 4.155 -11.131 1.00 97.75 99 VAL A N 1
ATOM 764 C CA . VAL A 1 99 ? 2.615 5.198 -10.740 1.00 97.75 99 VAL A CA 1
ATOM 765 C C . VAL A 1 99 ? 3.299 6.330 -9.981 1.00 97.75 99 VAL A C 1
ATOM 767 O O . VAL A 1 99 ? 2.969 7.497 -10.171 1.00 97.75 99 VAL A O 1
ATOM 770 N N . MET A 1 100 ? 4.268 6.005 -9.119 1.00 97.25 100 MET A N 1
ATOM 771 C CA . MET A 1 100 ? 4.970 7.008 -8.306 1.00 97.25 100 MET A CA 1
ATOM 772 C C . MET A 1 100 ? 6.319 7.448 -8.896 1.00 97.25 100 MET A C 1
ATOM 774 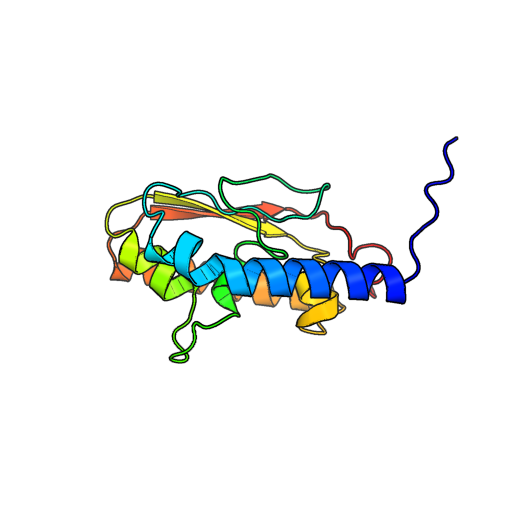O O . MET A 1 100 ? 6.973 8.323 -8.318 1.00 97.25 100 MET A O 1
ATOM 778 N N . GLY A 1 101 ? 6.762 6.834 -9.999 1.00 96.06 101 GLY A N 1
ATOM 779 C CA . GLY A 1 101 ? 8.037 7.142 -10.652 1.00 96.06 101 GLY A CA 1
ATOM 780 C C . GLY A 1 101 ? 9.273 6.869 -9.788 1.00 96.06 101 GLY A C 1
ATOM 781 O O . GLY A 1 101 ? 10.291 7.536 -9.954 1.00 96.06 101 GLY A O 1
ATOM 782 N N . LYS A 1 102 ? 9.191 5.947 -8.821 1.00 96.75 102 LYS A N 1
ATOM 783 C CA . LYS A 1 102 ? 10.309 5.586 -7.936 1.00 96.75 102 LYS A CA 1
ATOM 784 C C . LYS A 1 102 ? 11.049 4.401 -8.521 1.00 96.75 102 LYS A C 1
ATOM 786 O O . LYS A 1 102 ? 10.560 3.284 -8.471 1.00 96.75 102 LYS A O 1
ATOM 791 N N . LEU A 1 103 ? 12.211 4.637 -9.111 1.00 94.69 103 LEU A N 1
ATOM 792 C CA . LEU A 1 103 ? 12.881 3.630 -9.940 1.00 94.69 103 LEU A CA 1
ATOM 793 C C . LEU A 1 103 ? 14.073 2.968 -9.244 1.00 94.69 103 LEU A C 1
ATOM 795 O O . LEU A 1 103 ? 14.682 2.061 -9.811 1.00 94.69 103 LEU A O 1
ATOM 799 N N . THR A 1 104 ? 14.372 3.363 -8.003 1.00 95.25 104 THR A N 1
ATOM 800 C CA . THR A 1 104 ? 15.480 2.807 -7.216 1.00 95.25 104 THR A CA 1
ATOM 801 C C . THR A 1 104 ? 15.007 2.041 -5.979 1.00 95.25 104 THR A C 1
ATOM 803 O O . THR A 1 104 ? 13.972 2.326 -5.366 1.00 95.25 104 THR A O 1
ATOM 806 N N . ALA A 1 105 ? 15.809 1.061 -5.551 1.00 92.88 105 ALA A N 1
ATOM 807 C CA . ALA A 1 105 ? 15.538 0.315 -4.321 1.00 92.88 105 ALA A CA 1
ATOM 808 C C . ALA A 1 105 ? 15.569 1.215 -3.070 1.00 92.88 105 ALA A C 1
ATOM 810 O O . ALA A 1 105 ? 14.830 0.969 -2.113 1.00 92.88 105 ALA A O 1
ATOM 811 N N . ALA A 1 106 ? 16.402 2.262 -3.082 1.00 95.12 106 ALA A N 1
ATOM 812 C CA . ALA A 1 106 ? 16.506 3.232 -1.997 1.00 95.12 106 ALA A CA 1
ATOM 813 C C . ALA A 1 106 ? 15.209 4.038 -1.825 1.00 95.12 106 ALA A C 1
ATOM 815 O O . ALA A 1 106 ? 14.708 4.148 -0.705 1.00 95.12 106 ALA A O 1
ATOM 816 N N . GLU A 1 107 ? 14.620 4.524 -2.921 1.00 96.69 107 GLU A N 1
ATOM 817 C CA . GLU A 1 107 ? 13.341 5.243 -2.885 1.00 96.69 107 GLU A CA 1
ATOM 818 C C . GLU A 1 107 ? 12.198 4.351 -2.391 1.00 96.69 107 GLU A C 1
ATOM 820 O O . GLU A 1 107 ? 11.414 4.768 -1.538 1.00 96.69 107 GLU A O 1
ATOM 825 N N . HIS A 1 108 ? 12.134 3.101 -2.867 1.00 97.00 108 HIS A N 1
ATOM 826 C CA . HIS A 1 108 ? 11.142 2.134 -2.388 1.00 97.00 108 HIS A CA 1
ATOM 827 C C . HIS A 1 108 ? 11.280 1.908 -0.881 1.00 97.00 108 HIS A C 1
ATOM 829 O O . HIS A 1 108 ? 10.296 1.963 -0.144 1.00 97.00 108 HIS A O 1
ATOM 835 N N . LYS A 1 109 ? 12.511 1.685 -0.405 1.00 97.12 109 LYS A N 1
ATOM 836 C CA . LYS A 1 109 ? 12.789 1.496 1.021 1.00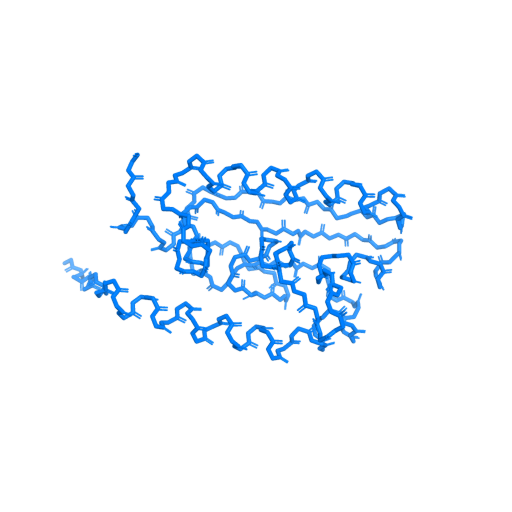 97.12 109 LYS A CA 1
ATOM 837 C C . LYS A 1 109 ? 12.348 2.712 1.835 1.00 97.12 109 LYS A C 1
ATOM 839 O O . LYS A 1 109 ? 11.721 2.541 2.877 1.00 97.12 109 LYS A O 1
ATOM 844 N N . GLN A 1 110 ? 12.656 3.921 1.371 1.00 97.69 110 GLN A N 1
ATOM 845 C CA . GLN A 1 110 ? 12.275 5.150 2.062 1.00 97.69 110 GLN A CA 1
ATOM 846 C C . GLN A 1 110 ? 10.752 5.302 2.162 1.00 97.69 110 GLN A C 1
ATOM 848 O O . GLN A 1 110 ? 10.249 5.586 3.248 1.00 97.69 110 GLN A O 1
ATOM 853 N N . LEU A 1 111 ? 10.016 5.063 1.072 1.00 97.62 111 LEU A N 1
ATOM 854 C CA . LEU A 1 111 ? 8.551 5.126 1.078 1.00 97.62 111 LEU A CA 1
ATOM 855 C C . LEU A 1 111 ? 7.925 4.093 2.013 1.00 97.62 111 LEU A C 1
ATOM 857 O O . LEU A 1 111 ? 7.019 4.422 2.777 1.00 97.62 111 LEU A O 1
ATOM 861 N N . ILE A 1 112 ? 8.426 2.856 1.990 1.00 98.19 112 ILE A N 1
ATOM 862 C CA . ILE A 1 112 ? 7.953 1.800 2.889 1.00 98.19 112 ILE A CA 1
ATOM 863 C C . ILE A 1 112 ? 8.178 2.206 4.348 1.00 98.19 112 ILE A C 1
ATOM 865 O O . ILE A 1 112 ? 7.261 2.092 5.156 1.00 98.19 112 ILE A O 1
ATOM 869 N N . LEU A 1 113 ? 9.359 2.731 4.688 1.00 98.38 113 LEU A N 1
ATOM 870 C CA . LEU A 1 113 ? 9.651 3.196 6.046 1.00 98.38 113 LEU A CA 1
ATOM 871 C C . LEU A 1 113 ? 8.708 4.325 6.484 1.00 98.38 113 LEU A C 1
ATOM 873 O O . LEU A 1 113 ? 8.220 4.300 7.611 1.00 98.38 113 LEU A O 1
ATOM 877 N N . GLN A 1 114 ? 8.412 5.282 5.602 1.00 98.38 114 GLN A N 1
ATOM 878 C CA . GLN A 1 114 ? 7.447 6.347 5.890 1.00 98.38 114 GLN A CA 1
ATOM 879 C C . GLN A 1 114 ? 6.043 5.785 6.145 1.00 98.38 114 GLN A C 1
ATOM 881 O O . GLN A 1 114 ? 5.419 6.133 7.147 1.00 98.38 114 GLN A O 1
ATOM 886 N N . ALA A 1 115 ? 5.580 4.860 5.301 1.00 98.25 115 ALA A N 1
ATOM 887 C CA . ALA A 1 115 ? 4.296 4.195 5.493 1.00 98.25 115 ALA A CA 1
ATOM 888 C C . ALA A 1 115 ? 4.250 3.399 6.812 1.00 98.25 115 ALA A C 1
ATOM 890 O O . ALA A 1 115 ? 3.241 3.423 7.510 1.00 98.25 115 ALA A O 1
ATOM 891 N N . MET A 1 116 ? 5.347 2.740 7.205 1.00 98.50 116 MET A N 1
ATOM 892 C CA . MET A 1 116 ? 5.442 2.018 8.481 1.00 98.50 116 MET A CA 1
ATOM 893 C C . MET A 1 116 ? 5.345 2.946 9.695 1.00 98.50 116 MET A C 1
ATOM 895 O O . MET A 1 116 ? 4.661 2.618 10.666 1.00 98.50 116 MET A O 1
ATOM 899 N N . VAL A 1 117 ? 6.029 4.093 9.650 1.00 98.50 117 VAL A N 1
ATOM 900 C CA . VAL A 1 117 ? 5.939 5.113 10.705 1.00 98.50 117 VAL A CA 1
ATOM 901 C C . VAL A 1 117 ? 4.504 5.618 10.825 1.00 98.50 117 VAL A C 1
ATOM 903 O O . VAL A 1 117 ? 3.988 5.737 11.936 1.00 98.50 117 VAL A O 1
ATOM 906 N N . GLU A 1 118 ? 3.838 5.837 9.694 1.00 98.62 118 GLU A N 1
ATOM 907 C CA . GLU A 1 118 ? 2.452 6.285 9.673 1.00 98.62 118 GLU A CA 1
ATOM 908 C C . GLU A 1 118 ? 1.485 5.228 10.226 1.00 98.62 118 GLU A C 1
ATOM 910 O O . GLU A 1 118 ? 0.633 5.554 11.048 1.00 98.62 118 GLU A O 1
ATOM 915 N N . VAL A 1 119 ? 1.661 3.944 9.886 1.00 98.62 119 VAL A N 1
ATOM 916 C CA . VAL A 1 119 ? 0.887 2.844 10.496 1.00 98.62 119 VAL A CA 1
ATOM 917 C C . VAL A 1 119 ? 1.044 2.841 12.014 1.00 98.62 119 VAL A C 1
ATOM 919 O O . VAL A 1 119 ? 0.052 2.712 12.728 1.00 98.62 119 VAL A O 1
ATOM 922 N N . LYS A 1 120 ? 2.268 3.025 12.528 1.00 98.62 120 LYS A N 1
ATOM 923 C CA . LYS A 1 120 ? 2.504 3.098 13.976 1.00 98.62 120 LYS A CA 1
ATOM 924 C C . LYS A 1 120 ? 1.741 4.268 14.607 1.00 98.62 120 LYS A C 1
ATOM 926 O O . LYS A 1 120 ? 1.036 4.067 15.592 1.00 98.62 120 LYS A O 1
ATOM 931 N N . ARG A 1 121 ? 1.834 5.459 14.009 1.00 98.62 121 ARG A N 1
ATOM 932 C CA . ARG A 1 121 ? 1.117 6.659 14.468 1.00 98.62 121 ARG A CA 1
ATOM 933 C C . ARG A 1 121 ? -0.400 6.440 14.490 1.00 98.62 121 ARG A C 1
ATOM 935 O O . ARG A 1 121 ? -1.071 6.835 15.440 1.00 98.62 121 ARG A O 1
ATOM 942 N N . LEU A 1 122 ? -0.947 5.813 13.450 1.00 98.50 122 LEU A N 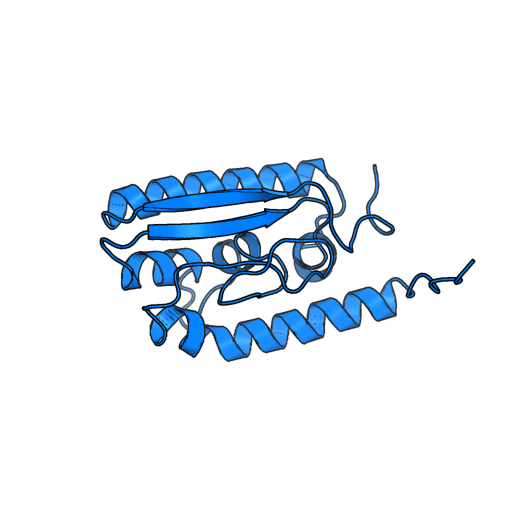1
ATOM 943 C CA . LEU A 1 122 ? -2.382 5.549 13.325 1.00 98.50 122 LEU A CA 1
ATOM 944 C C . LEU A 1 122 ? -2.860 4.460 14.292 1.00 98.50 122 LEU A C 1
ATOM 946 O O . LEU A 1 122 ? -3.931 4.606 14.877 1.00 98.50 122 LEU A O 1
ATOM 950 N N . ASN A 1 123 ? -2.063 3.412 14.512 1.00 98.50 123 ASN A N 1
ATOM 951 C CA . ASN A 1 123 ? -2.335 2.404 15.537 1.00 98.50 123 ASN A CA 1
ATOM 952 C C . ASN A 1 123 ? -2.468 3.047 16.922 1.00 98.50 123 ASN A C 1
ATOM 954 O O . ASN A 1 123 ? -3.435 2.774 17.626 1.00 98.50 123 ASN A O 1
ATOM 958 N N . GLU A 1 124 ? -1.544 3.941 17.286 1.00 98.12 124 GLU A N 1
ATOM 959 C CA . GLU A 1 124 ? -1.601 4.687 18.551 1.00 98.12 124 GLU A CA 1
ATOM 960 C C . GLU A 1 124 ? -2.841 5.592 18.618 1.00 98.12 124 GLU A C 1
ATOM 962 O O . GLU A 1 124 ? -3.566 5.574 19.611 1.00 98.12 124 GLU A O 1
ATOM 967 N N . LYS A 1 125 ? -3.128 6.339 17.542 1.00 98.19 125 LYS A N 1
ATOM 968 C CA . LYS A 1 125 ? -4.272 7.263 17.468 1.00 98.19 125 LYS A CA 1
ATOM 969 C C . LYS A 1 125 ? -5.627 6.559 17.606 1.00 98.19 125 LYS A C 1
ATOM 971 O O . LYS A 1 125 ? -6.523 7.103 18.245 1.00 98.19 125 LYS A O 1
ATOM 976 N N . TYR A 1 126 ? -5.788 5.387 16.993 1.00 97.69 126 TYR A N 1
ATOM 977 C CA . TYR A 1 126 ? -7.071 4.676 16.893 1.00 97.69 126 TYR A CA 1
ATOM 978 C C . TYR A 1 126 ? -7.122 3.376 17.706 1.00 97.69 126 TYR A C 1
ATOM 980 O O . TYR A 1 126 ? -7.980 2.530 17.457 1.00 97.69 126 TYR A O 1
ATOM 988 N N . GLY A 1 127 ? -6.179 3.164 18.630 1.00 97.12 127 GLY A N 1
ATOM 989 C CA . GLY A 1 127 ? -6.107 1.934 19.424 1.00 97.12 127 GLY A CA 1
ATOM 990 C C . GLY A 1 127 ? -6.094 0.654 18.578 1.00 97.12 127 GLY A C 1
ATOM 991 O O . GLY A 1 127 ? -6.622 -0.369 19.007 1.00 97.12 127 GLY A O 1
ATOM 992 N N . ALA A 1 128 ? -5.565 0.719 17.355 1.00 97.19 128 ALA A N 1
ATOM 993 C CA . ALA A 1 128 ? -5.502 -0.400 16.420 1.00 97.19 128 ALA A CA 1
ATOM 994 C C . ALA A 1 128 ? -4.154 -1.134 16.531 1.00 97.19 128 ALA A C 1
ATOM 996 O O . ALA A 1 128 ? -3.211 -0.658 17.164 1.00 97.19 128 ALA A O 1
ATOM 997 N N . ASN A 1 129 ? -4.052 -2.315 15.921 1.00 97.62 129 ASN A N 1
ATOM 998 C CA . ASN A 1 129 ? -2.861 -3.165 15.990 1.00 97.62 129 ASN A CA 1
ATOM 999 C C . ASN A 1 129 ? -2.510 -3.784 14.628 1.00 97.62 129 ASN A C 1
ATOM 1001 O O . ASN A 1 129 ? -2.434 -5.007 14.472 1.00 97.62 129 ASN A O 1
ATOM 1005 N N . PHE A 1 130 ? -2.339 -2.941 13.610 1.00 98.44 130 PHE A N 1
ATOM 1006 C CA . PHE A 1 130 ? -1.863 -3.382 12.301 1.00 98.44 130 PHE A CA 1
ATOM 1007 C C . PHE A 1 130 ? -0.347 -3.560 12.294 1.00 98.44 130 PHE A C 1
ATOM 1009 O O . PHE A 1 130 ? 0.403 -2.665 12.686 1.00 98.44 130 PHE A O 1
ATOM 1016 N N . LYS A 1 131 ? 0.111 -4.712 11.806 1.00 97.88 131 LYS A N 1
ATOM 1017 C CA . LYS A 1 131 ? 1.527 -5.020 11.600 1.00 97.88 131 LYS A CA 1
ATOM 1018 C C . LYS A 1 131 ? 1.892 -4.811 10.142 1.00 97.88 131 LYS A C 1
ATOM 1020 O O . LYS A 1 131 ? 1.105 -5.116 9.251 1.00 97.88 131 LYS A O 1
ATOM 1025 N N . THR A 1 132 ? 3.103 -4.335 9.897 1.00 97.75 132 THR A N 1
ATOM 1026 C CA . THR A 1 132 ? 3.638 -4.199 8.544 1.00 97.75 132 THR A CA 1
ATOM 1027 C C . THR A 1 132 ? 4.474 -5.421 8.178 1.00 97.75 132 THR A C 1
ATOM 1029 O O . THR A 1 132 ? 5.307 -5.874 8.963 1.00 97.75 132 THR A O 1
ATOM 1032 N N . VAL A 1 133 ? 4.234 -5.977 6.990 1.00 96.44 133 VAL A N 1
ATOM 1033 C CA . VAL A 1 133 ? 4.970 -7.134 6.454 1.00 96.44 133 VAL A CA 1
ATOM 1034 C C . VAL A 1 133 ? 5.758 -6.666 5.241 1.00 96.44 133 VAL A C 1
ATOM 1036 O O . VAL A 1 133 ? 5.172 -6.143 4.298 1.00 96.44 133 VAL A O 1
ATOM 1039 N N . ILE A 1 134 ? 7.085 -6.805 5.275 1.00 95.69 134 ILE A N 1
ATOM 1040 C CA . ILE A 1 134 ? 7.955 -6.302 4.208 1.00 95.69 134 ILE A CA 1
ATOM 1041 C C . ILE A 1 134 ? 8.573 -7.461 3.437 1.00 95.69 134 ILE A C 1
ATOM 1043 O O . ILE A 1 134 ? 9.276 -8.291 4.012 1.00 95.69 134 ILE A O 1
ATOM 1047 N N . GLU A 1 135 ? 8.351 -7.477 2.127 1.00 93.06 135 GLU A N 1
ATOM 1048 C CA . GLU A 1 135 ? 8.950 -8.444 1.208 1.00 93.06 135 GLU A CA 1
ATOM 1049 C C . GLU A 1 135 ? 9.996 -7.773 0.298 1.00 93.06 135 GLU A C 1
ATOM 1051 O O . GLU A 1 135 ? 9.978 -6.565 0.052 1.00 93.06 135 GLU A O 1
ATOM 1056 N N . PHE A 1 136 ? 10.952 -8.554 -0.206 1.00 92.12 136 PHE A N 1
ATOM 1057 C CA . PHE A 1 136 ? 12.102 -8.031 -0.963 1.00 92.12 136 PHE A CA 1
ATOM 1058 C C . PHE A 1 136 ? 12.035 -8.318 -2.473 1.00 92.12 136 PHE A C 1
ATOM 1060 O O . PHE A 1 136 ? 12.932 -7.919 -3.219 1.00 92.12 136 PHE A O 1
ATOM 1067 N N . GLN A 1 137 ? 10.989 -9.011 -2.927 1.00 89.75 137 GLN A N 1
ATOM 1068 C CA . GLN A 1 137 ? 10.751 -9.347 -4.333 1.00 89.75 137 GLN A CA 1
ATOM 1069 C C . GLN A 1 137 ? 9.590 -8.526 -4.902 1.00 89.75 137 GLN A C 1
ATOM 1071 O O . GLN A 1 137 ? 8.739 -8.051 -4.156 1.00 89.75 137 GLN A O 1
ATOM 1076 N N . GLY A 1 138 ? 9.554 -8.368 -6.226 1.00 91.81 138 GLY A N 1
ATOM 1077 C CA . GLY A 1 138 ? 8.465 -7.680 -6.910 1.00 91.81 138 GLY A CA 1
ATOM 1078 C C . GLY A 1 138 ? 8.653 -7.613 -8.424 1.00 91.81 138 GLY A C 1
ATOM 1079 O O . GLY A 1 138 ? 9.761 -7.789 -8.941 1.00 91.81 138 GLY A O 1
ATOM 1080 N N . SER A 1 139 ? 7.553 -7.371 -9.125 1.00 93.44 139 SER A N 1
ATOM 1081 C CA . SER A 1 139 ? 7.410 -7.404 -10.578 1.00 93.44 139 SER A CA 1
ATOM 1082 C C . SER A 1 139 ? 8.226 -6.334 -11.301 1.00 93.44 139 SER A C 1
ATOM 1084 O O . SER A 1 139 ? 8.615 -6.544 -12.448 1.00 93.44 139 SER A O 1
ATOM 1086 N N . ALA A 1 140 ? 8.567 -5.228 -10.630 1.00 94.06 140 ALA A N 1
ATOM 1087 C CA . ALA A 1 140 ? 9.375 -4.161 -11.216 1.00 94.06 140 ALA A CA 1
ATOM 1088 C C . ALA A 1 140 ? 10.877 -4.489 -11.272 1.00 94.06 140 ALA A C 1
ATOM 1090 O O . ALA A 1 140 ? 11.649 -3.697 -11.803 1.00 94.06 140 ALA A O 1
ATOM 1091 N N . ALA A 1 141 ? 11.315 -5.635 -10.734 1.00 93.25 141 ALA A N 1
ATOM 1092 C CA . ALA A 1 141 ? 12.732 -5.973 -10.582 1.00 93.25 141 ALA A CA 1
ATOM 1093 C C . ALA A 1 141 ? 13.558 -5.817 -11.869 1.00 93.25 141 ALA A C 1
ATOM 1095 O O . ALA A 1 141 ? 14.692 -5.356 -11.804 1.00 93.25 141 ALA A O 1
ATOM 1096 N N . ALA A 1 142 ? 12.991 -6.197 -13.016 1.00 90.88 142 ALA A N 1
ATOM 1097 C CA . ALA A 1 142 ? 13.664 -6.144 -14.313 1.00 90.88 142 ALA A CA 1
ATOM 1098 C C . ALA A 1 142 ? 13.737 -4.730 -14.923 1.00 90.88 142 ALA A C 1
ATOM 1100 O O . ALA A 1 142 ? 14.443 -4.534 -15.907 1.00 90.88 142 ALA A O 1
ATOM 1101 N N . TYR A 1 143 ? 13.010 -3.764 -14.358 1.00 90.31 143 TYR A N 1
ATOM 1102 C CA . TYR A 1 143 ? 12.841 -2.415 -14.911 1.00 90.31 143 TYR A CA 1
ATOM 1103 C C . TYR A 1 143 ? 13.423 -1.318 -14.012 1.00 90.31 143 TYR A C 1
ATOM 1105 O O . TYR A 1 143 ? 13.350 -0.140 -14.346 1.00 90.31 143 TYR A O 1
ATOM 1113 N N . MET A 1 144 ? 13.971 -1.693 -12.857 1.00 88.69 144 MET A N 1
ATOM 1114 C CA . MET A 1 144 ? 14.562 -0.758 -11.907 1.00 88.69 144 MET A CA 1
ATOM 1115 C C . MET A 1 144 ? 16.062 -0.618 -12.119 1.00 88.69 144 MET A C 1
ATOM 1117 O O . MET A 1 144 ? 16.751 -1.577 -12.470 1.00 88.69 144 MET A O 1
ATOM 1121 N N . THR A 1 145 ? 16.573 0.573 -11.831 1.00 76.50 145 THR A N 1
ATOM 1122 C CA . THR A 1 145 ? 18.012 0.830 -11.800 1.00 76.50 145 THR A CA 1
ATOM 1123 C C . THR A 1 145 ? 18.577 0.450 -10.430 1.00 76.50 145 THR A C 1
ATOM 1125 O O . THR A 1 145 ? 17.917 0.652 -9.404 1.00 76.50 145 THR A O 1
ATOM 1128 N N . GLY A 1 146 ? 19.776 -0.142 -10.430 1.00 60.56 146 GLY A N 1
ATOM 1129 C CA . GLY A 1 146 ? 20.513 -0.524 -9.219 1.00 60.56 146 GLY A CA 1
ATOM 1130 C C . GLY A 1 146 ? 20.904 0.660 -8.348 1.00 60.56 146 GLY A C 1
ATOM 1131 O O . GLY A 1 146 ? 21.113 1.756 -8.912 1.00 60.56 146 GLY A O 1
#

pLDDT: mean 93.11, std 10.76, range [38.41, 98.62]

Foldseek 3Di:
DDPPPLDPPVRLLVVLVVLQVVCLVCLCCVQPPPLVFAEWDAPFPVTDHGPHHGQQFLLSQQPDDHPVRHRSVLSNLQSNQQEEDETEGEFLTSCCCNVVVNQESVSSVVSLVVSQVVNVVSCVVRVYHYDYHYYYDGSNVVVHDD

Radius of gyration: 14.98 Å; chains: 1; bounding box: 38×38×42 Å

Organism: NCBI:txid1797589

Secondary structure (DSSP, 8-state):
--------HHHHHHHHHHHHH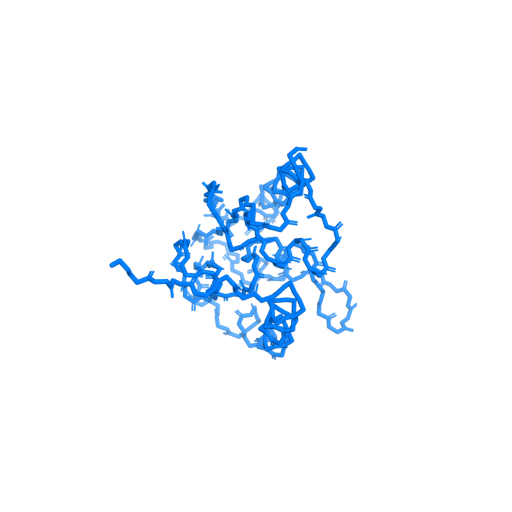HHHHHHHHHHHT-TT--EE--S-TTS---SB--TTTHHHHHH-B-TTS-BHHHHHHHTTTT-EEEEEEETT-HIIIIIS---BHHHHHHHHHHHHHHHHHHHHHTT-EEEEEEES--GGGGTSB-